Protein AF-A0A497T8A9-F1 (afdb_monomer)

Mean predicted aligned error: 8.99 Å

Sequence (66 aa):
MKFPKLLRTLCPYCRKHTQHKVSVVKKRPRGKGHPMSQPQRRFERRLKGYGPFPRPNPRGEGRPPK

Radius of gyration: 20.55 Å; Cα contacts (8 Å, |Δi|>4): 37; chains: 1; bounding box: 40×28×49 Å

pLDDT: mean 81.31, std 14.37, range [38.38, 96.38]

Secondary structure (DSSP, 8-state):
----SEEEEEETTTTEEEEEE-----PPPTT---TTSHHHHHHHHHHSSS---SS---SS--PPP-

Nearest PDB structures (foldseek):
  8hl5-assembly1_L44E  TM=7.510E-01  e=7.739E-03  Sulfolobus acidocaldarius DSM 639
  6zj3-assembly1_L4  TM=7.532E-01  e=1.959E-02  Euglena gracilis
  8e73-assembly1_S3  TM=4.280E-01  e=6.394E+00  Vigna radiata
  7a5k-assem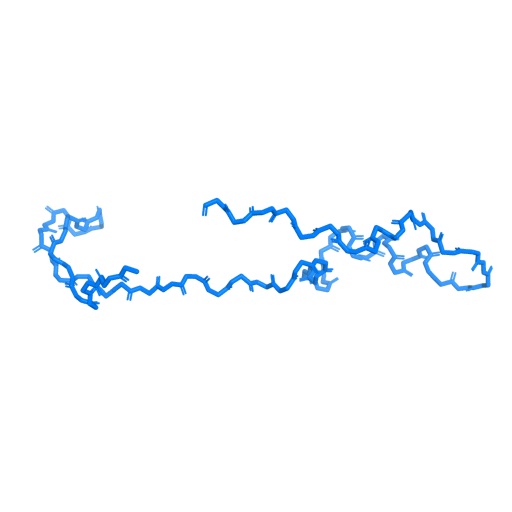bly1_a3  TM=2.274E-01  e=4.473E+00  Homo sapiens

Structure (mmCIF, N/CA/C/O backbone):
data_AF-A0A497T8A9-F1
#
_entry.id   AF-A0A497T8A9-F1
#
loop_
_atom_site.group_PDB
_atom_site.id
_atom_site.type_symbol
_atom_site.label_atom_id
_atom_site.label_alt_id
_atom_site.label_comp_id
_atom_site.label_asym_id
_atom_site.label_entity_id
_atom_site.label_seq_id
_atom_site.pdbx_PDB_ins_code
_atom_site.Cartn_x
_atom_site.Cartn_y
_atom_site.Cartn_z
_atom_site.occupancy
_atom_site.B_iso_or_equiv
_atom_site.auth_seq_id
_atom_site.auth_comp_id
_atom_site.auth_asym_id
_atom_site.auth_atom_id
_atom_site.pdbx_PDB_model_num
ATOM 1 N N . MET A 1 1 ? -0.870 13.216 12.404 1.00 81.88 1 MET A N 1
ATOM 2 C CA . MET A 1 1 ? -2.031 13.264 13.324 1.00 81.88 1 MET A CA 1
ATOM 3 C C . MET A 1 1 ? -2.036 12.016 14.194 1.00 81.88 1 MET A C 1
ATOM 5 O O . MET A 1 1 ? -1.638 10.963 13.709 1.00 81.88 1 MET A O 1
ATOM 9 N N . LYS A 1 2 ? -2.434 12.126 15.465 1.00 86.69 2 LYS A N 1
ATOM 10 C CA . LYS A 1 2 ? -2.540 10.976 16.378 1.00 86.69 2 LYS A CA 1
ATOM 11 C C . LYS A 1 2 ? -3.924 10.340 16.205 1.00 86.69 2 LYS A C 1
ATOM 13 O O . LYS A 1 2 ? -4.916 11.056 16.240 1.00 86.69 2 LYS A O 1
ATOM 18 N N . PHE A 1 3 ? -3.985 9.024 16.006 1.00 88.25 3 PHE A N 1
ATOM 19 C CA . PHE A 1 3 ? -5.237 8.267 15.894 1.00 88.25 3 PHE A CA 1
ATOM 20 C C . PHE A 1 3 ? -5.197 7.070 16.858 1.00 88.25 3 PHE A C 1
ATOM 22 O O . PHE A 1 3 ? -4.136 6.447 16.987 1.00 88.25 3 PHE A O 1
ATOM 29 N N . PRO A 1 4 ? -6.295 6.743 17.564 1.00 92.75 4 PRO A N 1
ATOM 30 C CA . PRO A 1 4 ? -6.305 5.645 18.524 1.00 92.75 4 PRO A CA 1
ATOM 31 C C . PRO A 1 4 ? -6.166 4.280 17.835 1.00 92.75 4 PRO A C 1
ATOM 33 O O . PRO A 1 4 ? -6.717 4.036 16.764 1.00 92.75 4 PRO A O 1
ATOM 36 N N . LYS A 1 5 ? -5.452 3.347 18.477 1.00 90.62 5 LYS A N 1
ATOM 37 C CA . LYS A 1 5 ? -5.278 1.971 17.966 1.00 90.62 5 LYS A CA 1
ATOM 38 C C . LYS A 1 5 ? -6.559 1.131 18.068 1.00 90.62 5 LYS A C 1
ATOM 40 O O . LYS A 1 5 ? -6.729 0.177 17.310 1.00 90.62 5 LYS A O 1
ATOM 45 N N . LEU A 1 6 ? -7.434 1.476 19.013 1.00 93.31 6 LEU A N 1
ATOM 46 C CA . LEU A 1 6 ? -8.712 0.821 19.275 1.00 93.31 6 LEU A CA 1
ATOM 47 C C . LEU A 1 6 ? -9.833 1.860 19.236 1.00 93.31 6 LEU A C 1
ATOM 49 O O . LEU A 1 6 ? -9.712 2.916 19.853 1.00 93.31 6 LEU A O 1
ATOM 53 N N . LEU A 1 7 ? -10.921 1.547 18.537 1.00 93.25 7 LEU A N 1
ATOM 54 C CA . LEU A 1 7 ? -12.094 2.410 18.402 1.00 93.25 7 LEU A CA 1
ATOM 55 C C . LEU A 1 7 ? -13.369 1.596 18.645 1.00 93.25 7 LEU A C 1
ATOM 57 O O . LEU A 1 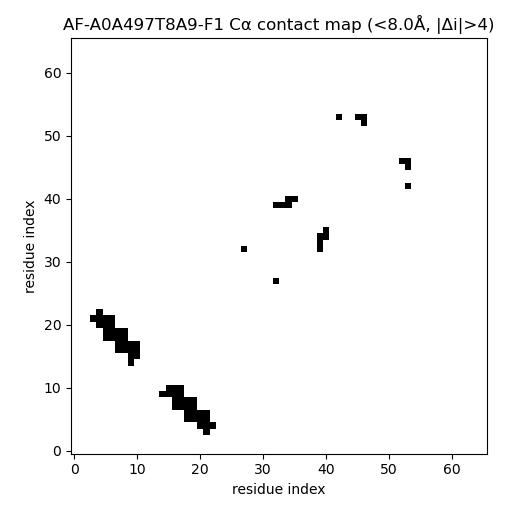7 ? -13.476 0.466 18.174 1.00 93.25 7 LEU A O 1
ATOM 61 N N . ARG A 1 8 ? -14.354 2.149 19.362 1.00 93.50 8 ARG A N 1
ATOM 62 C CA . ARG A 1 8 ? -15.682 1.526 19.477 1.00 93.50 8 ARG A CA 1
ATOM 63 C C . ARG A 1 8 ? -16.571 2.011 18.336 1.00 93.50 8 ARG A C 1
ATOM 65 O O . ARG A 1 8 ? -16.975 3.165 18.321 1.00 93.50 8 ARG A O 1
ATOM 72 N N . THR A 1 9 ? -16.889 1.124 17.403 1.00 93.44 9 THR A N 1
ATOM 73 C CA . THR A 1 9 ? -17.753 1.401 16.241 1.00 93.44 9 THR A CA 1
A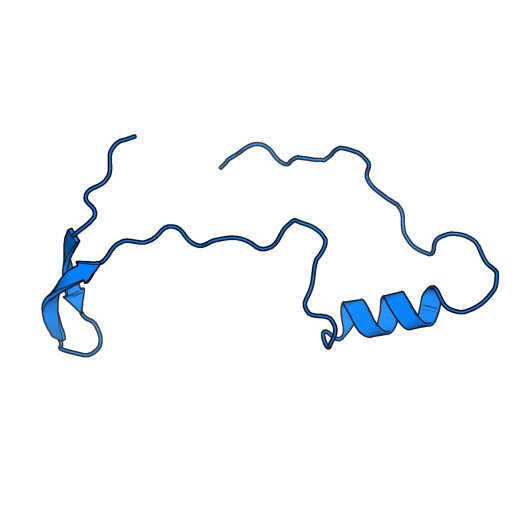TOM 74 C C . THR A 1 9 ? -18.743 0.266 16.028 1.00 93.44 9 THR A C 1
ATOM 76 O O . THR A 1 9 ? -18.626 -0.801 16.633 1.00 93.44 9 THR A O 1
ATOM 79 N N . LEU A 1 10 ? -19.762 0.516 15.208 1.00 96.38 10 LEU A N 1
ATOM 80 C CA . LEU A 1 10 ? -20.736 -0.497 14.818 1.00 96.38 10 LEU A CA 1
ATOM 81 C C . LEU A 1 10 ? -20.058 -1.550 13.931 1.00 96.38 10 LEU A C 1
ATOM 83 O O . LEU A 1 10 ? -19.489 -1.209 12.895 1.00 96.38 10 LEU A O 1
ATOM 87 N N . CYS A 1 11 ? -20.133 -2.821 14.325 1.00 93.56 11 CYS A N 1
ATOM 88 C CA . CYS A 1 11 ? -19.722 -3.927 13.464 1.00 93.56 11 CYS A CA 1
ATOM 89 C C . CYS A 1 11 ? -20.892 -4.318 12.542 1.00 93.56 11 CYS A C 1
ATOM 91 O O . CYS A 1 11 ? -21.939 -4.716 13.064 1.00 93.56 11 CYS A O 1
ATOM 93 N N . PRO A 1 12 ? -20.744 -4.275 11.203 1.00 94.19 12 PRO A N 1
ATOM 9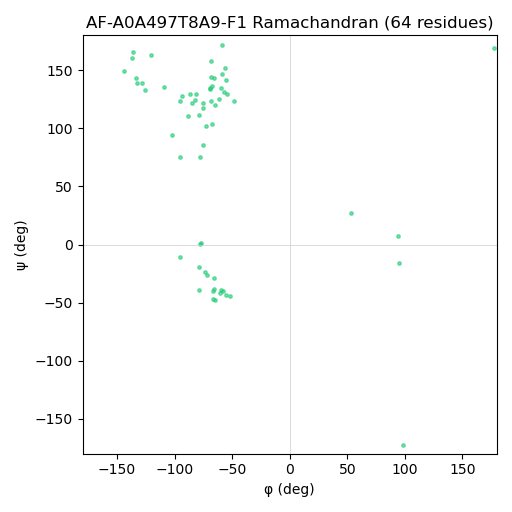4 C CA . PRO A 1 12 ? -21.833 -4.611 10.280 1.00 94.19 12 PRO A CA 1
ATOM 95 C C . PRO A 1 12 ? -22.251 -6.087 10.367 1.00 94.19 12 PRO A C 1
ATOM 97 O O . PRO A 1 12 ? -23.416 -6.409 10.160 1.00 94.19 12 PRO A O 1
ATOM 100 N N . TYR A 1 13 ? -21.328 -6.978 10.738 1.00 95.19 13 TYR A N 1
ATOM 101 C CA . TYR A 1 13 ? -21.595 -8.414 10.863 1.00 95.19 13 TYR A CA 1
ATOM 102 C C . TYR A 1 13 ? -22.329 -8.766 12.162 1.00 95.19 13 TYR A C 1
ATOM 104 O O . TYR A 1 13 ? -23.227 -9.599 12.162 1.00 95.19 13 TYR A O 1
ATOM 112 N N . CYS A 1 14 ? -21.968 -8.119 13.274 1.00 92.62 14 CYS A N 1
ATOM 113 C CA . CYS A 1 14 ? -22.539 -8.415 14.592 1.00 92.62 14 CYS A CA 1
ATOM 114 C C . CYS A 1 14 ? -23.711 -7.497 14.976 1.00 92.62 14 CYS A C 1
ATOM 116 O O . CYS A 1 14 ? -24.341 -7.742 16.002 1.00 92.62 14 CYS A O 1
ATOM 118 N N . ARG A 1 15 ? -23.951 -6.417 14.214 1.00 93.12 15 ARG A N 1
ATOM 119 C CA . ARG A 1 15 ? -24.984 -5.386 14.447 1.00 93.12 15 ARG A CA 1
ATOM 120 C C . ARG A 1 15 ? -24.958 -4.753 15.848 1.00 93.12 15 ARG A C 1
ATOM 122 O O . ARG A 1 15 ? -25.971 -4.279 16.345 1.00 93.12 15 ARG A O 1
ATOM 129 N N . LYS A 1 16 ? -23.786 -4.730 16.488 1.00 94.81 16 LYS A N 1
ATOM 130 C CA . LYS A 1 16 ? -23.554 -4.145 17.818 1.00 94.81 16 LYS A CA 1
ATOM 131 C C . LYS A 1 16 ? -22.250 -3.353 17.848 1.00 94.81 16 LYS A C 1
ATOM 133 O O . LYS A 1 16 ? -21.371 -3.563 17.008 1.00 94.81 16 LYS A O 1
ATOM 138 N N . HIS A 1 17 ? -22.112 -2.456 18.822 1.00 95.81 17 HIS A N 1
ATOM 139 C CA . HIS A 1 17 ? -20.901 -1.655 18.997 1.00 95.81 17 HIS A CA 1
ATOM 140 C C . HIS A 1 17 ? -19.791 -2.452 19.688 1.00 95.81 17 HIS A C 1
ATOM 142 O O . HIS A 1 17 ? -19.867 -2.750 20.883 1.00 95.81 17 HIS A O 1
ATOM 148 N N . THR A 1 18 ? -18.732 -2.760 18.941 1.00 94.75 18 THR A N 1
ATOM 149 C CA . THR A 1 18 ? -17.571 -3.531 19.411 1.00 94.75 18 THR A CA 1
ATOM 150 C C . THR A 1 18 ? -16.279 -2.727 19.291 1.00 94.7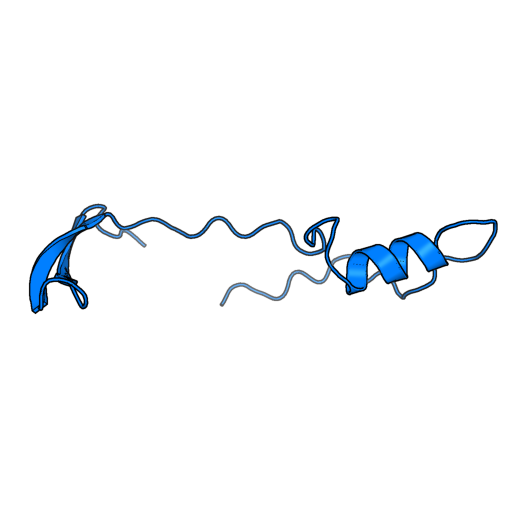5 18 THR A C 1
ATOM 152 O O . THR A 1 18 ? -16.209 -1.721 18.581 1.00 94.75 18 THR A O 1
ATOM 155 N N . GLN A 1 19 ? -15.236 -3.165 19.998 1.00 95.25 19 GLN A N 1
ATOM 156 C CA . GLN A 1 19 ? -13.893 -2.606 19.850 1.00 95.25 19 GLN A CA 1
ATOM 157 C C . GLN A 1 19 ? -13.261 -3.108 18.544 1.00 95.25 19 GLN A C 1
ATOM 159 O O . GLN A 1 19 ? -13.119 -4.311 18.339 1.00 95.25 19 GLN A O 1
ATOM 164 N N . HIS A 1 20 ? -12.878 -2.182 17.671 1.00 94.44 20 HIS A N 1
ATOM 165 C CA . HIS A 1 20 ? -12.228 -2.436 16.392 1.00 94.44 20 HIS A CA 1
ATOM 166 C C . HIS A 1 20 ? -10.767 -1.997 16.453 1.00 94.44 20 HIS A C 1
ATOM 168 O O . HIS A 1 20 ? -10.447 -0.912 16.944 1.00 94.44 20 HIS A O 1
ATOM 174 N N . LYS A 1 21 ? -9.878 -2.846 15.931 1.00 94.00 21 LYS A N 1
ATOM 175 C CA . LYS A 1 21 ? -8.455 -2.536 15.768 1.00 94.00 21 LYS A CA 1
ATOM 176 C C . LYS A 1 21 ? -8.260 -1.738 14.487 1.00 94.00 21 LYS A C 1
ATOM 178 O O . LYS A 1 21 ? -8.637 -2.194 13.410 1.00 94.00 21 LYS A O 1
ATOM 183 N N . VAL A 1 22 ? -7.650 -0.567 14.605 1.00 92.12 22 VAL A N 1
ATOM 184 C CA . VAL A 1 22 ? -7.391 0.310 13.462 1.00 92.12 22 VAL A CA 1
ATOM 185 C C . VAL A 1 22 ? -5.994 0.016 12.934 1.00 92.12 22 VAL A C 1
ATOM 187 O O . VAL A 1 22 ? -5.016 0.024 13.680 1.00 92.12 22 VAL A O 1
ATOM 190 N N . SER A 1 23 ? -5.898 -0.248 11.633 1.00 90.19 23 SER A N 1
ATOM 191 C CA . SER A 1 23 ? -4.626 -0.452 10.948 1.00 90.19 23 SER A CA 1
ATOM 192 C C . SER A 1 23 ? -4.591 0.352 9.656 1.00 90.19 23 SER A C 1
ATOM 194 O O . SER A 1 23 ? -5.600 0.506 8.969 1.00 90.19 23 SER A O 1
ATOM 196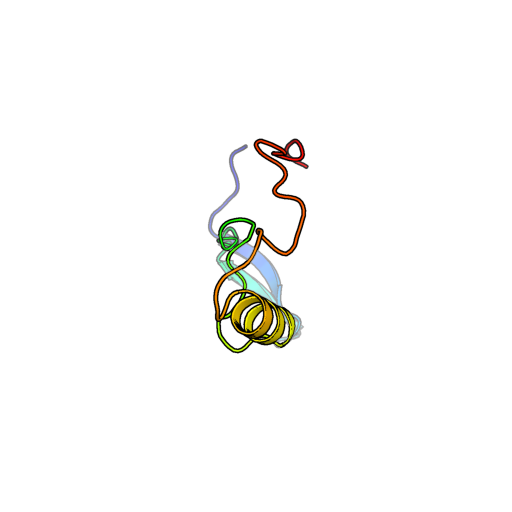 N N . VAL A 1 24 ? -3.419 0.895 9.336 1.00 88.38 24 VAL A N 1
ATOM 197 C CA . VAL A 1 24 ? -3.206 1.595 8.070 1.00 88.38 24 VAL A CA 1
ATOM 198 C C . VAL A 1 24 ? -2.936 0.557 6.990 1.00 88.38 24 VAL A C 1
ATOM 200 O O . VAL A 1 24 ? -2.069 -0.308 7.146 1.00 88.38 24 VAL A O 1
ATOM 203 N N . VAL A 1 25 ? -3.660 0.652 5.875 1.00 87.06 25 VAL A N 1
ATOM 204 C CA . VAL A 1 25 ? -3.460 -0.245 4.736 1.00 87.06 25 VAL A CA 1
ATOM 205 C C . VAL A 1 25 ? -2.073 -0.016 4.144 1.00 87.06 25 VAL A C 1
ATOM 207 O O . VAL A 1 25 ? -1.758 1.067 3.644 1.00 87.06 25 VAL A O 1
ATOM 210 N N . LYS A 1 26 ? -1.251 -1.067 4.139 1.00 83.19 26 LYS A N 1
ATOM 211 C CA . LYS A 1 26 ? 0.026 -1.076 3.424 1.00 83.19 26 LYS A CA 1
ATOM 212 C C . LYS A 1 26 ? -0.255 -1.177 1.926 1.00 83.19 26 LYS A C 1
ATOM 214 O O . LYS A 1 26 ? -0.581 -2.248 1.415 1.00 83.19 26 LYS A O 1
ATOM 219 N N . LYS A 1 27 ? -0.152 -0.057 1.210 1.00 75.25 27 LYS A N 1
ATOM 220 C CA . LYS A 1 27 ? -0.238 -0.062 -0.256 1.00 75.25 27 LYS A CA 1
ATOM 221 C C . LYS A 1 27 ? 1.009 -0.741 -0.825 1.00 75.25 27 LYS A C 1
ATOM 223 O O . LYS A 1 27 ? 2.125 -0.445 -0.405 1.00 75.25 27 LYS A O 1
ATOM 228 N N . ARG A 1 28 ? 0.823 -1.629 -1.806 1.00 69.94 28 ARG A N 1
ATOM 229 C CA . ARG A 1 28 ? 1.934 -2.121 -2.637 1.00 69.94 28 ARG A CA 1
ATOM 230 C C . ARG A 1 28 ? 2.587 -0.918 -3.339 1.00 69.94 28 ARG A C 1
ATOM 232 O O . ARG A 1 28 ? 1.865 0.027 -3.675 1.00 69.94 28 ARG A O 1
ATOM 239 N N . PRO A 1 29 ? 3.912 -0.929 -3.570 1.00 68.62 29 PRO A N 1
ATOM 240 C CA . PRO A 1 29 ? 4.571 0.153 -4.292 1.00 68.62 29 PRO A CA 1
ATOM 241 C C . PRO A 1 29 ? 3.909 0.361 -5.660 1.00 68.62 29 PRO A C 1
ATOM 243 O O . PRO A 1 29 ? 3.499 -0.603 -6.319 1.00 68.62 29 PRO A O 1
ATOM 246 N N . ARG A 1 30 ? 3.778 1.631 -6.071 1.00 59.53 30 ARG A N 1
ATOM 247 C CA . ARG A 1 30 ? 3.222 2.000 -7.383 1.00 59.53 30 ARG A CA 1
ATOM 248 C C . ARG A 1 30 ? 4.011 1.256 -8.469 1.00 59.53 30 ARG A C 1
ATOM 250 O O . ARG A 1 30 ? 5.234 1.247 -8.445 1.00 59.53 30 ARG A O 1
ATOM 257 N N . GLY A 1 31 ? 3.303 0.578 -9.372 1.00 58.00 31 GLY A N 1
ATOM 258 C CA . GLY A 1 31 ? 3.904 -0.225 -10.445 1.00 58.00 31 GLY A CA 1
ATOM 259 C C . GLY A 1 31 ? 4.062 -1.721 -10.149 1.00 58.00 31 GLY A C 1
ATOM 260 O O . GLY A 1 31 ? 4.175 -2.497 -11.094 1.00 58.00 31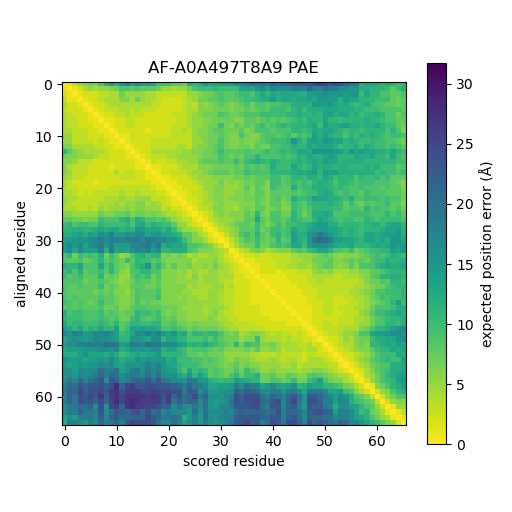 GLY A O 1
ATOM 261 N N . LYS A 1 32 ? 3.978 -2.178 -8.887 1.00 67.31 32 LYS A N 1
ATOM 262 C CA . LYS A 1 32 ? 4.075 -3.615 -8.559 1.00 67.31 32 LYS A CA 1
ATOM 263 C C . LYS A 1 32 ? 2.694 -4.264 -8.441 1.00 67.31 32 LYS A C 1
ATOM 265 O O . LYS A 1 32 ? 2.201 -4.556 -7.342 1.00 67.31 32 LYS A O 1
ATOM 270 N N . GLY A 1 33 ? 2.073 -4.490 -9.599 1.00 73.12 33 GLY A N 1
ATOM 271 C CA . GLY A 1 33 ? 0.862 -5.303 -9.725 1.00 73.12 33 GLY A CA 1
ATOM 272 C C . GLY A 1 33 ? 1.067 -6.741 -9.231 1.00 73.12 33 GLY A C 1
ATOM 273 O O . GLY A 1 33 ? 2.177 -7.158 -8.890 1.00 73.12 33 GLY A O 1
ATOM 274 N N . HIS A 1 34 ? -0.013 -7.516 -9.146 1.00 82.75 34 HIS A N 1
ATOM 275 C CA . HIS A 1 34 ? 0.104 -8.955 -8.907 1.00 82.75 34 HIS A CA 1
ATOM 276 C C . HIS A 1 34 ? 0.745 -9.631 -10.139 1.00 82.75 34 HIS A C 1
ATOM 278 O O . HIS A 1 34 ? 0.322 -9.303 -11.252 1.00 82.75 34 HIS A O 1
ATOM 284 N N . PRO A 1 35 ? 1.704 -10.570 -9.983 1.00 82.31 35 PRO A N 1
ATOM 285 C CA . PRO A 1 35 ? 2.377 -11.225 -11.115 1.00 82.31 35 PRO A CA 1
ATOM 286 C C . PRO A 1 35 ? 1.381 -11.884 -12.078 1.00 82.31 35 PRO A C 1
ATOM 288 O O . PRO A 1 35 ? 1.413 -11.668 -13.282 1.00 82.31 35 PRO A O 1
ATOM 291 N N . MET A 1 36 ? 0.377 -12.571 -11.529 1.00 86.81 36 MET A N 1
ATOM 292 C CA . MET A 1 36 ? -0.668 -13.238 -12.320 1.00 86.81 36 MET A CA 1
ATOM 293 C C . MET A 1 36 ? -1.747 -12.298 -12.882 1.00 86.81 36 MET A C 1
ATOM 295 O O . MET A 1 36 ? -2.694 -12.750 -13.531 1.00 86.81 36 MET A O 1
ATOM 299 N N . SER A 1 37 ? -1.649 -10.987 -12.649 1.00 89.50 37 SER A N 1
ATOM 300 C CA . SER A 1 37 ? -2.637 -10.052 -13.185 1.00 89.50 37 SER A CA 1
ATOM 301 C C . SER A 1 37 ? -2.579 -10.022 -14.716 1.00 89.50 37 SER A C 1
ATOM 303 O O . SER A 1 37 ? -1.519 -10.122 -15.335 1.00 89.50 37 SER A O 1
ATOM 305 N N . GLN A 1 38 ? -3.738 -9.881 -15.359 1.00 90.56 38 GLN A N 1
ATOM 306 C CA . GLN A 1 38 ? -3.831 -9.751 -16.815 1.00 90.56 38 GLN A CA 1
ATOM 307 C C . GLN A 1 38 ? -2.915 -8.647 -17.407 1.00 90.56 38 GLN A C 1
ATOM 309 O O . GLN A 1 38 ? -2.258 -8.916 -18.417 1.00 90.56 38 GLN A O 1
ATOM 314 N N . PRO A 1 39 ? -2.818 -7.420 -16.841 1.00 86.12 39 PRO A N 1
ATOM 315 C CA . PRO A 1 39 ? -1.919 -6.392 -17.371 1.00 86.12 39 PRO A CA 1
ATOM 316 C C . PRO A 1 39 ? -0.438 -6.759 -17.247 1.00 86.12 39 PRO A C 1
ATOM 318 O O . PRO A 1 39 ? 0.308 -6.484 -18.185 1.00 86.12 39 PRO A O 1
ATOM 321 N N . GLN A 1 40 ? -0.035 -7.400 -16.146 1.00 86.94 40 GLN A N 1
ATOM 322 C CA . GLN A 1 40 ?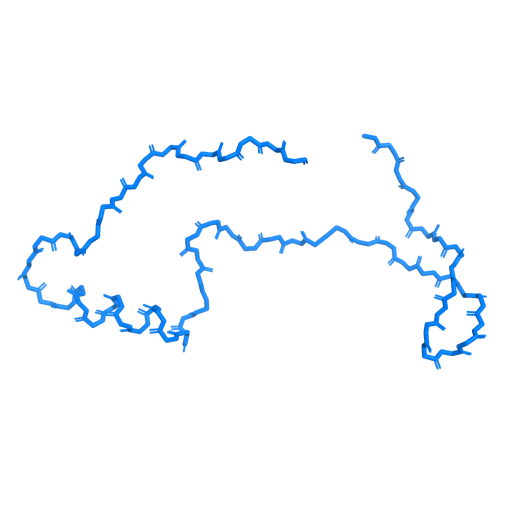 1.345 -7.832 -15.926 1.00 86.94 40 GLN A CA 1
ATOM 323 C C . GLN A 1 40 ? 1.751 -8.908 -16.941 1.00 86.94 40 GLN A C 1
ATOM 325 O O . GLN A 1 40 ? 2.739 -8.733 -17.646 1.00 86.94 40 GLN A O 1
ATOM 330 N N . ARG A 1 41 ? 0.912 -9.935 -17.143 1.00 89.44 41 ARG A N 1
ATOM 331 C CA . ARG A 1 41 ? 1.147 -10.984 -18.156 1.00 89.44 41 ARG A CA 1
ATOM 332 C C . ARG A 1 41 ? 1.271 -10.427 -19.578 1.00 89.44 41 ARG A C 1
ATOM 334 O O . ARG A 1 41 ? 2.108 -10.875 -20.358 1.00 89.44 41 ARG A O 1
ATOM 341 N N . ARG A 1 42 ? 0.439 -9.440 -19.940 1.00 89.12 42 ARG A N 1
ATOM 342 C CA . ARG A 1 42 ? 0.525 -8.767 -21.252 1.00 89.12 42 ARG A CA 1
ATOM 343 C C . ARG A 1 42 ? 1.812 -7.960 -21.403 1.00 89.12 42 ARG A C 1
ATOM 345 O O . ARG A 1 42 ? 2.383 -7.941 -22.487 1.00 89.12 42 ARG A O 1
ATOM 352 N N . PHE A 1 43 ? 2.237 -7.283 -20.341 1.00 84.94 43 PHE A N 1
ATOM 353 C CA . PHE A 1 43 ? 3.467 -6.501 -20.331 1.00 84.94 43 PHE A CA 1
ATOM 354 C C . PHE A 1 43 ? 4.699 -7.401 -20.450 1.00 84.94 43 PHE A C 1
ATOM 356 O O . PHE A 1 43 ? 5.521 -7.173 -21.329 1.00 84.94 43 PHE A O 1
ATOM 363 N N . GLU A 1 44 ? 4.757 -8.484 -19.677 1.00 87.50 44 GLU A N 1
ATOM 364 C CA . GLU A 1 44 ? 5.817 -9.495 -19.767 1.00 87.50 44 GLU A CA 1
ATOM 365 C C . GLU A 1 44 ? 5.880 -10.140 -21.152 1.00 87.50 44 GLU A C 1
ATOM 367 O O . GLU A 1 44 ? 6.964 -10.326 -21.687 1.00 87.50 44 GLU A O 1
ATOM 372 N N . ARG A 1 45 ? 4.735 -10.420 -21.790 1.00 89.31 45 ARG A N 1
ATOM 373 C CA . ARG A 1 45 ? 4.712 -10.912 -23.176 1.00 89.31 45 ARG A CA 1
ATOM 374 C C . ARG A 1 45 ? 5.335 -9.921 -24.161 1.00 89.31 45 ARG A C 1
ATOM 376 O O . ARG A 1 45 ? 6.055 -10.355 -25.046 1.00 89.31 45 ARG A O 1
ATOM 383 N N . ARG A 1 46 ? 5.053 -8.621 -24.017 1.00 86.94 46 ARG A N 1
ATOM 384 C CA . ARG A 1 46 ? 5.613 -7.565 -24.885 1.00 86.94 46 ARG A CA 1
ATOM 385 C C . ARG A 1 46 ? 7.086 -7.267 -24.600 1.00 86.94 46 ARG A C 1
ATOM 387 O O . ARG A 1 46 ? 7.755 -6.741 -25.473 1.00 86.94 46 ARG A O 1
ATOM 394 N N . LEU A 1 47 ? 7.560 -7.563 -23.391 1.00 85.88 47 LEU A N 1
ATOM 395 C CA . LEU A 1 47 ? 8.967 -7.425 -23.009 1.00 85.88 47 LEU A CA 1
ATOM 396 C C . LEU A 1 47 ? 9.849 -8.575 -23.509 1.00 85.88 47 LEU A C 1
ATOM 398 O O . LEU A 1 47 ? 11.064 -8.428 -23.528 1.00 85.88 47 LEU A O 1
ATOM 402 N N . LYS A 1 48 ? 9.271 -9.731 -23.855 1.00 87.06 48 LYS A N 1
ATOM 403 C CA . LYS A 1 48 ? 10.035 -10.873 -24.369 1.00 87.06 48 LYS A CA 1
ATOM 404 C C . LYS A 1 48 ? 10.570 -10.565 -25.770 1.00 87.06 48 LYS A C 1
ATOM 406 O O . LYS A 1 48 ? 9.808 -10.145 -26.635 1.00 87.06 48 LYS A O 1
ATOM 411 N N . GLY A 1 49 ? 11.847 -10.867 -25.992 1.00 89.00 49 GLY A N 1
ATOM 412 C CA . GLY A 1 49 ? 12.544 -10.633 -27.257 1.00 89.00 49 GLY A CA 1
ATOM 413 C C . GLY A 1 49 ? 13.380 -9.353 -27.247 1.00 89.00 49 GLY A C 1
ATOM 414 O O . GLY A 1 49 ? 13.553 -8.714 -26.211 1.00 89.00 49 GLY A O 1
ATOM 415 N N . TYR A 1 50 ? 13.916 -8.997 -28.412 1.00 85.81 50 TYR A N 1
ATOM 416 C CA . TYR A 1 50 ? 14.713 -7.787 -28.598 1.00 85.81 50 TYR A CA 1
ATOM 417 C C . TYR A 1 50 ? 13.816 -6.662 -29.121 1.00 85.81 50 TYR A C 1
ATOM 419 O O . TYR A 1 50 ? 13.156 -6.818 -30.146 1.00 85.81 50 TYR A O 1
ATOM 427 N N . GLY A 1 51 ? 13.766 -5.534 -28.412 1.00 81.44 51 GLY A N 1
ATOM 428 C CA . GLY A 1 51 ? 12.960 -4.387 -28.817 1.00 81.44 51 GLY A CA 1
ATOM 429 C C . GLY A 1 51 ? 13.001 -3.230 -27.816 1.00 81.44 51 GLY A C 1
ATOM 430 O O . GLY A 1 51 ? 13.506 -3.386 -26.701 1.00 81.44 51 GLY A O 1
ATOM 431 N N . PRO A 1 52 ? 12.476 -2.055 -28.203 1.00 79.94 52 PRO A N 1
ATOM 432 C CA . PRO A 1 52 ? 12.367 -0.910 -27.312 1.00 79.94 52 PRO A CA 1
ATOM 433 C C . PRO A 1 52 ? 11.332 -1.161 -26.207 1.00 79.94 52 PRO A C 1
ATOM 435 O O . PRO A 1 52 ? 10.417 -1.977 -26.337 1.00 79.94 52 PRO A O 1
ATOM 438 N N . PHE A 1 53 ? 11.452 -0.423 -25.103 1.00 81.50 53 PHE A N 1
ATOM 439 C CA . PHE A 1 53 ? 10.532 -0.548 -23.978 1.00 81.50 53 PHE A CA 1
ATOM 440 C C . PHE A 1 53 ? 9.085 -0.192 -24.405 1.00 81.50 53 PHE A C 1
ATOM 442 O O . PHE A 1 53 ? 8.852 0.899 -24.926 1.00 81.50 53 PHE A O 1
ATOM 449 N N . PRO A 1 54 ? 8.085 -1.071 -24.184 1.00 79.81 54 PRO A N 1
ATOM 450 C CA . PRO 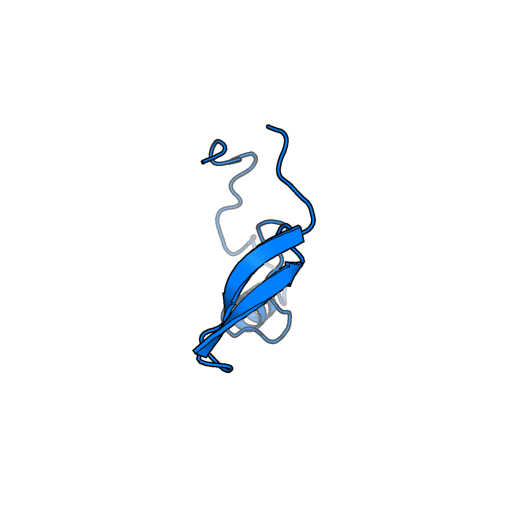A 1 54 ? 6.792 -1.005 -24.879 1.00 79.81 54 PRO A CA 1
ATOM 451 C C . PRO A 1 54 ? 5.815 0.055 -24.343 1.00 79.81 54 PRO A C 1
ATOM 453 O O . PRO A 1 54 ? 4.667 0.109 -24.792 1.00 79.81 54 PRO A O 1
ATOM 456 N N . ARG A 1 55 ? 6.196 0.835 -23.323 1.00 79.69 55 ARG A N 1
ATOM 457 C CA . ARG A 1 55 ? 5.344 1.850 -22.679 1.00 79.69 55 ARG A CA 1
ATOM 458 C C . ARG A 1 55 ? 6.177 3.062 -22.261 1.00 79.69 55 ARG A C 1
ATOM 460 O O . ARG A 1 55 ? 7.321 2.876 -21.882 1.00 79.69 55 ARG A O 1
ATOM 467 N N . PRO A 1 56 ? 5.630 4.282 -22.232 1.00 80.00 56 PRO A N 1
ATOM 468 C CA . PRO A 1 56 ? 6.327 5.405 -21.611 1.00 80.00 56 PRO A CA 1
ATOM 469 C C . PRO A 1 56 ? 6.590 5.104 -20.126 1.00 80.00 56 PRO A C 1
ATOM 471 O O . PRO A 1 56 ? 5.712 4.595 -19.425 1.00 80.00 56 PRO A O 1
ATOM 474 N N . ASN A 1 57 ? 7.807 5.386 -19.653 1.00 70.31 57 ASN A N 1
ATOM 475 C CA . ASN A 1 57 ? 8.195 5.231 -18.251 1.00 70.31 57 ASN A CA 1
ATOM 476 C C . ASN A 1 57 ? 8.209 6.614 -17.576 1.00 70.31 57 ASN A C 1
ATOM 478 O O . ASN A 1 57 ? 9.218 7.316 -17.694 1.00 70.31 57 ASN A O 1
ATOM 482 N N . PRO A 1 58 ? 7.117 7.043 -16.912 1.00 66.81 58 PRO A N 1
ATOM 483 C CA . PRO A 1 58 ? 7.092 8.322 -16.214 1.00 66.81 58 PRO A CA 1
ATOM 484 C C . PRO A 1 58 ? 8.048 8.257 -15.018 1.00 66.81 58 PRO A C 1
ATOM 486 O O . PRO A 1 58 ? 7.761 7.641 -13.988 1.00 66.81 58 PRO A O 1
ATOM 489 N N . ARG A 1 59 ? 9.220 8.878 -15.162 1.00 60.03 59 ARG A N 1
ATOM 490 C CA . ARG A 1 59 ? 10.172 9.042 -14.062 1.00 60.03 59 ARG A CA 1
ATOM 491 C C . ARG A 1 59 ? 9.647 10.149 -13.143 1.00 60.03 59 ARG A C 1
ATOM 493 O O . ARG A 1 59 ? 9.533 11.288 -13.569 1.00 60.03 59 ARG A O 1
ATOM 500 N N . GLY A 1 60 ? 9.345 9.820 -11.886 1.00 58.50 60 GLY A N 1
ATOM 501 C CA . GLY A 1 60 ? 9.157 10.825 -10.829 1.00 58.50 60 GLY A CA 1
ATOM 502 C C . GLY A 1 60 ? 7.731 11.313 -10.539 1.00 58.50 60 GLY A C 1
ATOM 503 O O . GLY A 1 60 ? 7.580 12.191 -9.696 1.00 58.50 60 GLY A O 1
ATOM 504 N N . GLU A 1 61 ? 6.670 10.746 -11.124 1.00 50.91 61 GLU A N 1
ATOM 505 C CA . GLU A 1 61 ? 5.293 11.172 -10.797 1.00 50.91 61 GLU A CA 1
ATOM 506 C C . GLU A 1 61 ? 4.789 10.597 -9.459 1.00 50.91 61 GLU A C 1
ATOM 508 O O . GLU A 1 61 ? 3.951 9.688 -9.357 1.00 50.91 61 GLU A O 1
ATOM 513 N N . GLY A 1 62 ? 5.296 11.169 -8.374 1.00 47.75 62 GLY A N 1
ATOM 514 C CA . GLY A 1 62 ? 4.692 11.077 -7.059 1.00 47.75 62 GLY A CA 1
ATOM 515 C C . GLY A 1 62 ? 3.469 11.985 -6.988 1.00 47.75 62 GLY A C 1
ATOM 516 O O . GLY A 1 62 ? 3.594 13.110 -6.531 1.00 47.75 62 GLY A O 1
ATOM 517 N N . ARG A 1 63 ? 2.282 11.516 -7.413 1.00 48.28 63 ARG A N 1
ATOM 518 C CA . ARG A 1 63 ? 1.024 12.262 -7.194 1.00 48.28 63 ARG A CA 1
ATOM 519 C C . ARG A 1 63 ? 0.974 12.695 -5.711 1.00 48.28 63 ARG A C 1
ATOM 521 O O . ARG A 1 63 ? 1.123 11.779 -4.881 1.00 48.28 63 ARG A O 1
ATOM 528 N N . PRO A 1 64 ? 0.843 14.004 -5.401 1.00 38.38 64 PRO A N 1
ATOM 529 C CA . PRO A 1 64 ? 0.976 14.531 -4.044 1.00 38.38 64 PRO A CA 1
ATOM 530 C C . PRO A 1 64 ? -0.001 13.830 -3.092 1.00 38.38 64 PRO A C 1
ATOM 532 O O . PRO A 1 64 ? -1.023 13.296 -3.548 1.00 38.38 64 PRO A O 1
ATOM 535 N N . PRO A 1 65 ? 0.337 13.733 -1.795 1.00 50.03 65 PRO A N 1
ATOM 536 C CA . PRO A 1 65 ? -0.497 13.025 -0.832 1.00 50.03 65 PRO A CA 1
ATOM 537 C C . PRO A 1 65 ? -1.914 13.622 -0.820 1.00 50.03 65 PRO A C 1
ATOM 539 O O . PRO A 1 65 ? -2.070 14.837 -0.783 1.00 50.03 65 PRO A O 1
ATOM 542 N N . LYS A 1 66 ? -2.924 12.745 -0.906 1.00 52.41 66 LYS A N 1
ATOM 543 C CA . LYS A 1 66 ? -4.309 13.076 -0.547 1.00 52.41 66 LYS A CA 1
ATOM 544 C C . LYS A 1 66 ? -4.430 13.128 0.967 1.00 52.41 66 LYS A C 1
ATOM 546 O O . LYS A 1 66 ? -3.789 12.254 1.600 1.00 52.41 66 LYS A O 1
#

Foldseek 3Di:
DDDDQWDFDQDPVVRDTDIDGDDDDDDDPPPDDDCPDPVNVVLVVVVPDDDDRPDDDDPPPPPDDD

Solvent-accessible surface area (backbone atoms only — not comparable to full-atom values): 4736 Å² total; per-residue (Å²): 135,92,76,71,60,62,45,81,42,76,35,86,89,75,75,43,79,41,82,41,78,60,77,81,83,82,73,69,63,90,88,63,68,59,74,88,34,72,69,46,49,54,48,55,59,67,59,59,76,91,76,77,79,93,60,90,79,83,81,81,82,70,77,73,88,129